Protein AF-A0A259ESX0-F1 (afdb_monomer)

Radius of gyration: 21.41 Å; Cα contacts (8 Å, |Δi|>4): 56; chains: 1; bounding box: 36×44×49 Å

pLDDT: mean 79.97, std 14.58, range [49.47, 96.31]

Sequence (94 aa):
GGPEANGSVAEFEKYGRNRLAEGKLPLCAEMCSTKALIGGDSEVISTIYSQRVAIREANGKYPGSNIFGWSSAYGPAGSPAPKPTPADKIPGAK

Foldseek 3Di:
DDPDDQPDPVCCVPPNHDCVSVVHWDPCCVPDPPNPDDDDDPVVVVVVVVVVVVVCCVVVNDPDDCCPDPCVVANDPPGDGPDPPPPPPPPPDD

Mean predicted aligned error: 13.26 Å

Structure (mmCIF, N/CA/C/O backbone):
data_AF-A0A259ESX0-F1
#
_entry.id   AF-A0A259ESX0-F1
#
loop_
_atom_site.group_PDB
_atom_site.id
_atom_site.type_symbol
_atom_site.label_atom_id
_atom_site.label_alt_id
_atom_site.label_comp_id
_atom_site.label_asym_id
_atom_site.label_entity_id
_atom_site.label_seq_id
_atom_site.pdbx_PDB_ins_code
_atom_site.Cartn_x
_atom_site.Cartn_y
_atom_site.Cartn_z
_atom_site.occupancy
_atom_site.B_iso_or_equiv
_atom_site.auth_seq_id
_atom_site.auth_comp_id
_atom_site.auth_asym_id
_atom_site.auth_atom_id
_atom_site.pdbx_PDB_model_num
ATOM 1 N N . GLY A 1 1 ? -8.854 -2.300 11.856 1.00 64.12 1 GLY A N 1
ATOM 2 C CA . GLY A 1 1 ? -9.925 -1.948 10.922 1.00 64.12 1 GLY A CA 1
ATOM 3 C C . GLY A 1 1 ? -10.765 -3.165 10.693 1.00 64.12 1 GLY A C 1
ATOM 4 O O . GLY A 1 1 ? -10.475 -3.918 9.772 1.00 64.12 1 GLY A O 1
ATOM 5 N N . GLY A 1 2 ? -11.718 -3.396 11.589 1.00 80.50 2 GLY A N 1
ATOM 6 C CA . GLY A 1 2 ? -12.743 -4.425 11.430 1.00 80.50 2 GLY A CA 1
ATOM 7 C C . GLY A 1 2 ? -14.074 -3.819 10.971 1.00 80.50 2 GLY A C 1
ATOM 8 O O . GLY A 1 2 ? -14.134 -2.620 10.714 1.00 80.50 2 GLY A O 1
ATOM 9 N N . PRO A 1 3 ? -15.145 -4.626 10.891 1.00 87.44 3 PRO A N 1
ATOM 10 C CA . PRO A 1 3 ? -16.500 -4.136 10.618 1.00 87.44 3 PRO A CA 1
ATOM 11 C C . PRO A 1 3 ? -17.117 -3.353 11.793 1.00 87.44 3 PRO A C 1
ATOM 13 O O . PRO A 1 3 ? -18.145 -2.707 11.624 1.00 87.44 3 PRO A O 1
ATOM 16 N N . GLU A 1 4 ? -16.513 -3.436 12.981 1.00 88.75 4 GLU A N 1
ATOM 17 C CA . GLU A 1 4 ? -16.933 -2.695 14.172 1.00 88.75 4 GLU A CA 1
ATOM 18 C C . GLU A 1 4 ? -16.648 -1.196 14.024 1.00 88.75 4 GLU A C 1
ATOM 20 O O . GLU A 1 4 ? -15.759 -0.788 13.275 1.00 88.75 4 GLU A O 1
ATOM 25 N N . ALA A 1 5 ? -17.373 -0.364 14.776 1.00 89.94 5 ALA A N 1
ATOM 26 C CA . ALA A 1 5 ? -17.159 1.078 14.761 1.00 89.94 5 ALA A CA 1
ATOM 27 C C . ALA A 1 5 ? -15.706 1.425 15.126 1.00 89.94 5 ALA A C 1
ATOM 29 O O . ALA A 1 5 ? -15.173 0.928 16.125 1.00 89.94 5 ALA A O 1
ATOM 30 N N . ASN A 1 6 ? -15.096 2.303 14.324 1.00 90.38 6 ASN A N 1
ATOM 31 C CA . ASN A 1 6 ? -13.713 2.730 14.505 1.00 90.38 6 ASN A CA 1
ATOM 32 C C . ASN A 1 6 ? -13.483 3.263 15.925 1.00 90.38 6 ASN A C 1
ATOM 34 O O . ASN A 1 6 ? -14.203 4.151 16.385 1.00 90.38 6 ASN A O 1
ATOM 38 N N . GLY A 1 7 ? -12.464 2.738 16.603 1.00 85.81 7 GLY A N 1
ATOM 39 C CA . GLY A 1 7 ? -12.089 3.168 17.953 1.00 85.81 7 GLY A CA 1
ATOM 40 C C . GLY A 1 7 ? -13.006 2.647 19.064 1.00 85.81 7 GLY A C 1
ATOM 41 O O . GLY A 1 7 ? -12.850 3.050 20.216 1.00 85.81 7 GLY A O 1
ATOM 42 N N . SER A 1 8 ? -13.948 1.751 18.753 1.00 90.56 8 SER A N 1
ATOM 43 C CA . SER A 1 8 ? -14.747 1.074 19.776 1.00 90.56 8 SER A CA 1
ATOM 44 C C . SER A 1 8 ? -13.909 0.070 20.574 1.00 90.56 8 SER A C 1
ATOM 46 O O . SER A 1 8 ? -12.948 -0.515 20.069 1.00 90.56 8 SER A O 1
ATOM 48 N N . VAL A 1 9 ? -14.314 -0.178 21.824 1.00 91.62 9 VAL A N 1
ATOM 49 C CA . VAL A 1 9 ? -13.699 -1.210 22.677 1.00 91.62 9 VAL A CA 1
ATOM 50 C C . VAL A 1 9 ? -13.781 -2.582 22.001 1.00 91.62 9 VAL A C 1
ATOM 52 O O . VAL A 1 9 ? -12.788 -3.299 21.950 1.00 91.62 9 VAL A O 1
ATOM 55 N N . ALA A 1 10 ? -14.924 -2.897 21.383 1.00 90.75 10 ALA A N 1
ATOM 56 C CA . ALA A 1 10 ? -15.124 -4.140 20.644 1.00 90.75 10 ALA A CA 1
ATOM 57 C C . ALA A 1 10 ? -14.177 -4.283 19.437 1.00 90.75 10 ALA A C 1
ATOM 59 O O . ALA A 1 10 ? -13.693 -5.384 19.170 1.00 90.75 10 ALA A O 1
ATOM 60 N N . GLU A 1 11 ? -13.880 -3.197 18.709 1.00 91.31 11 GLU A N 1
ATOM 61 C CA . GLU A 1 11 ? -12.878 -3.232 17.636 1.00 91.31 11 GLU A CA 1
ATOM 62 C C . GLU A 1 11 ? -11.484 -3.516 18.204 1.00 91.31 11 GLU A C 1
ATOM 64 O O . GLU A 1 11 ? -10.765 -4.368 17.678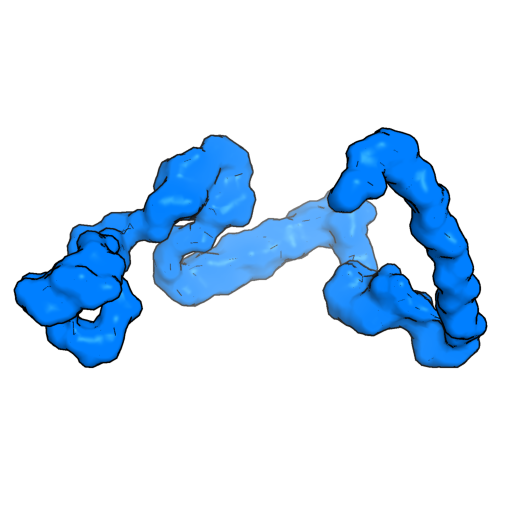 1.00 91.31 11 GLU A O 1
ATOM 69 N N . PHE A 1 12 ? -11.114 -2.824 19.283 1.00 90.44 12 PHE A N 1
ATOM 70 C CA . PHE A 1 12 ? -9.795 -2.961 19.890 1.00 90.44 12 PHE A CA 1
ATOM 71 C C . PHE A 1 12 ? -9.565 -4.362 20.467 1.00 90.44 12 PHE A C 1
ATOM 73 O O . PHE A 1 12 ? -8.502 -4.942 20.255 1.00 90.44 12 PHE A O 1
ATOM 80 N N . GLU A 1 13 ? -10.559 -4.937 21.141 1.00 92.00 13 GLU A N 1
ATOM 81 C CA . GLU A 1 13 ? -10.478 -6.297 21.685 1.00 92.00 13 GLU A CA 1
ATOM 82 C C . GLU A 1 13 ? -10.370 -7.362 20.584 1.00 92.00 13 GLU A C 1
ATOM 84 O O . GLU A 1 13 ? -9.615 -8.322 20.734 1.00 92.00 13 GLU A O 1
ATOM 89 N N . LYS A 1 14 ? -11.087 -7.196 19.463 1.00 90.75 14 LYS A N 1
ATOM 90 C CA . LYS A 1 14 ? -11.101 -8.183 18.367 1.00 90.75 14 LYS A CA 1
ATOM 91 C C . LYS A 1 14 ? -9.923 -8.052 17.401 1.00 90.75 14 LYS A C 1
ATOM 93 O O . LYS A 1 14 ? -9.398 -9.059 16.935 1.00 90.75 14 LYS A O 1
ATOM 98 N N . TYR A 1 15 ? -9.539 -6.827 17.051 1.00 89.94 15 TYR A N 1
ATOM 99 C CA . TYR A 1 15 ? -8.620 -6.544 15.939 1.00 89.94 15 TYR A CA 1
ATOM 100 C C . TYR A 1 15 ? -7.405 -5.710 16.352 1.00 89.94 15 TYR A C 1
ATOM 102 O O . TYR A 1 15 ? -6.526 -5.443 15.527 1.00 89.94 15 TYR A O 1
ATOM 110 N N . GLY A 1 16 ? -7.338 -5.293 17.615 1.00 90.38 16 GLY A N 1
ATOM 111 C CA . GLY A 1 16 ? -6.288 -4.424 18.115 1.00 90.38 16 GLY A CA 1
ATOM 112 C C . GLY A 1 16 ? -6.379 -3.006 17.556 1.00 90.38 16 GLY A C 1
ATOM 113 O O . GLY A 1 16 ? -7.431 -2.503 17.161 1.00 90.38 16 GLY A O 1
ATOM 114 N N . ARG A 1 17 ? -5.232 -2.326 17.534 1.00 90.12 17 ARG A N 1
ATOM 115 C CA . ARG A 1 17 ? -5.150 -0.909 17.174 1.00 90.12 17 ARG A CA 1
ATOM 116 C C . ARG A 1 17 ? -5.365 -0.673 15.677 1.00 90.12 17 ARG A C 1
ATOM 118 O O . ARG A 1 17 ? -4.592 -1.146 14.841 1.00 90.12 17 ARG A O 1
ATOM 125 N N . ASN A 1 18 ? -6.335 0.171 15.343 1.00 92.06 18 ASN A N 1
ATOM 126 C CA . ASN A 1 18 ? -6.612 0.591 13.975 1.00 92.06 18 ASN A CA 1
ATOM 127 C C . ASN A 1 18 ? -5.804 1.845 13.580 1.00 92.06 18 ASN A C 1
AT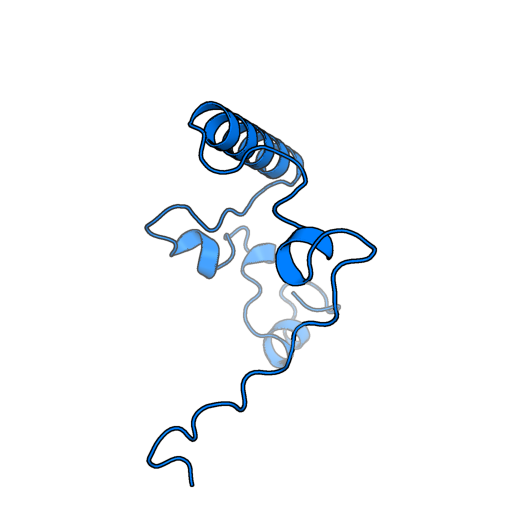OM 129 O O . ASN A 1 18 ? -6.296 2.967 13.657 1.00 92.06 18 ASN A O 1
ATOM 133 N N . ARG A 1 19 ? -4.562 1.655 13.105 1.00 91.62 19 ARG A N 1
ATOM 134 C CA . ARG A 1 19 ? -3.684 2.765 12.664 1.00 91.62 19 ARG A CA 1
ATOM 135 C C . ARG A 1 19 ? -4.305 3.642 11.573 1.00 91.62 19 ARG A C 1
ATOM 137 O O . ARG A 1 19 ? -4.079 4.844 11.575 1.00 91.62 19 ARG A O 1
ATOM 144 N N . LEU A 1 20 ? -5.083 3.043 10.671 1.00 89.00 20 LEU A N 1
ATOM 145 C CA . LEU A 1 20 ? -5.704 3.763 9.560 1.00 89.00 20 LEU A CA 1
ATOM 146 C C . LEU A 1 20 ? -6.752 4.761 10.060 1.00 89.00 20 LEU A C 1
ATOM 148 O O . LEU A 1 20 ? -6.747 5.910 9.631 1.00 89.00 20 LEU A O 1
ATOM 152 N N . ALA A 1 21 ? -7.597 4.351 11.012 1.00 90.56 21 ALA A N 1
ATOM 153 C CA . ALA A 1 21 ? -8.576 5.245 11.635 1.00 90.56 21 ALA A CA 1
ATOM 154 C C . ALA A 1 21 ? -7.918 6.363 12.466 1.00 90.56 21 ALA A C 1
ATOM 156 O O . ALA A 1 21 ? -8.489 7.437 12.614 1.00 90.56 21 ALA A O 1
ATOM 157 N N . GLU A 1 22 ? -6.700 6.140 12.965 1.00 89.06 22 GLU A N 1
ATOM 158 C CA . GLU A 1 22 ? -5.889 7.155 13.653 1.00 89.06 22 GLU A CA 1
ATOM 159 C C . GLU A 1 22 ? -5.163 8.121 12.692 1.00 89.06 22 GLU A C 1
ATOM 161 O O . GLU A 1 22 ? -4.387 8.961 13.148 1.00 89.06 22 GLU A O 1
ATOM 166 N N . GLY A 1 23 ? -5.344 7.986 11.371 1.00 90.00 23 GLY A N 1
ATOM 167 C CA . GLY A 1 23 ? -4.648 8.803 10.369 1.00 90.00 23 GLY A CA 1
ATOM 168 C C . GLY A 1 23 ? -3.167 8.451 10.194 1.00 90.00 23 GLY A C 1
ATOM 169 O O . GLY A 1 23 ? -2.407 9.228 9.618 1.00 90.00 23 GLY A O 1
ATOM 170 N N . LYS A 1 24 ? -2.738 7.289 10.695 1.00 91.06 24 LYS A N 1
ATOM 171 C CA . LYS A 1 24 ? -1.372 6.780 10.541 1.00 91.06 24 LYS A CA 1
ATOM 172 C C . LYS A 1 24 ? -1.305 5.835 9.351 1.00 91.06 24 LYS A C 1
ATOM 174 O O . LYS A 1 24 ? -2.258 5.114 9.043 1.00 91.06 24 LYS A O 1
ATOM 179 N N . LEU A 1 25 ? -0.149 5.795 8.705 1.00 90.19 25 LEU A N 1
ATOM 180 C CA . LEU A 1 25 ? 0.074 4.879 7.600 1.00 90.19 25 LEU A CA 1
ATOM 181 C C . LEU A 1 25 ? 0.178 3.428 8.120 1.00 90.19 25 LEU A C 1
ATOM 183 O O . LEU A 1 25 ? 0.461 3.178 9.304 1.00 90.19 25 LEU A O 1
ATOM 187 N N . PRO A 1 26 ? -0.044 2.435 7.237 1.00 90.62 26 PRO A N 1
ATOM 188 C CA . PRO A 1 26 ? 0.253 1.044 7.545 1.00 90.62 26 PRO A CA 1
ATOM 189 C C . PRO A 1 26 ? 1.701 0.893 8.014 1.00 90.62 26 PRO A C 1
ATOM 191 O O . PRO A 1 26 ? 2.618 1.416 7.383 1.00 90.62 26 PRO A O 1
ATOM 194 N N . LEU A 1 27 ? 1.918 0.121 9.082 1.00 91.19 27 LEU A N 1
ATOM 195 C CA . LEU A 1 27 ? 3.240 -0.035 9.699 1.00 91.19 27 LEU A CA 1
ATOM 196 C C . LEU A 1 27 ? 4.308 -0.483 8.688 1.00 91.19 27 LEU A C 1
ATOM 198 O O . LEU A 1 27 ? 5.431 0.011 8.707 1.00 91.19 27 LEU A O 1
ATOM 202 N N . CYS A 1 28 ? 3.946 -1.385 7.773 1.00 90.94 28 CYS A N 1
ATOM 203 C CA . CYS A 1 28 ? 4.853 -1.873 6.740 1.00 90.94 28 CYS A CA 1
ATOM 204 C C . CYS A 1 28 ? 5.295 -0.755 5.783 1.00 90.94 28 CYS A C 1
ATOM 206 O O . CYS A 1 28 ? 6.451 -0.732 5.376 1.00 90.94 28 CYS A O 1
ATOM 208 N N . ALA A 1 29 ? 4.398 0.175 5.439 1.00 93.44 29 ALA A N 1
ATOM 209 C CA . ALA A 1 29 ? 4.718 1.309 4.578 1.00 93.44 29 ALA A CA 1
ATOM 210 C C . ALA A 1 29 ? 5.547 2.371 5.320 1.00 93.44 29 ALA A C 1
ATOM 212 O O . ALA A 1 29 ? 6.504 2.886 4.752 1.00 93.44 29 ALA A O 1
ATOM 213 N N . GLU A 1 30 ? 5.245 2.650 6.594 1.00 90.12 30 GLU A N 1
ATOM 214 C CA . GLU A 1 30 ? 6.010 3.615 7.407 1.00 90.12 30 GLU A CA 1
ATOM 215 C C . GLU A 1 30 ? 7.446 3.164 7.685 1.00 90.12 30 GLU A C 1
ATOM 217 O O . GLU A 1 30 ? 8.358 3.985 7.713 1.00 90.12 30 GLU A O 1
ATOM 222 N N . 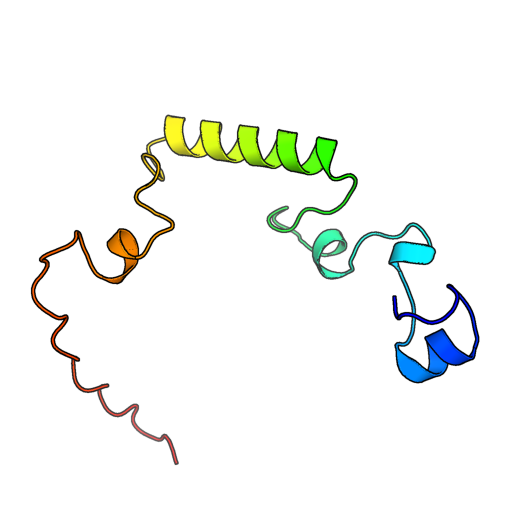MET A 1 31 ? 7.654 1.861 7.880 1.00 93.75 31 MET A N 1
ATOM 223 C CA . MET A 1 31 ? 8.968 1.293 8.202 1.00 93.75 31 MET A CA 1
ATOM 224 C C . MET A 1 31 ? 9.764 0.878 6.956 1.00 93.75 31 MET A C 1
ATOM 226 O O . MET A 1 31 ? 10.874 0.355 7.071 1.00 93.75 31 MET A O 1
ATOM 230 N N . CYS A 1 32 ? 9.223 1.076 5.750 1.00 94.25 32 CYS A N 1
ATOM 231 C CA . CYS A 1 32 ? 9.883 0.650 4.522 1.00 94.25 32 CYS A CA 1
ATOM 232 C C . CYS A 1 32 ? 11.067 1.567 4.172 1.00 94.25 32 CYS A C 1
ATOM 234 O O . CYS A 1 32 ? 10.901 2.620 3.557 1.00 94.25 32 CYS A O 1
ATOM 236 N N . SER A 1 33 ? 12.287 1.129 4.481 1.00 94.94 33 SER A N 1
ATOM 237 C CA . SER A 1 33 ? 13.525 1.875 4.201 1.00 94.94 33 SER A CA 1
ATOM 238 C C . SER A 1 33 ? 13.778 2.129 2.710 1.00 94.94 33 SER A C 1
ATOM 240 O O . SER A 1 33 ? 14.355 3.148 2.334 1.00 94.94 33 SER A O 1
ATOM 242 N N . THR A 1 34 ? 13.326 1.224 1.841 1.00 94.19 34 THR A N 1
ATOM 243 C CA . THR A 1 34 ? 13.578 1.269 0.391 1.00 94.19 34 THR A CA 1
ATOM 244 C C . THR A 1 34 ? 12.461 1.939 -0.408 1.00 94.19 34 THR A C 1
ATOM 246 O O . THR A 1 34 ? 12.553 2.020 -1.634 1.00 94.19 34 THR A O 1
ATOM 249 N N . LYS A 1 35 ? 11.392 2.415 0.252 1.00 87.81 35 LYS A N 1
ATOM 250 C CA . LYS A 1 35 ? 10.191 2.984 -0.397 1.00 87.81 35 LYS A CA 1
ATOM 251 C C . LYS A 1 35 ? 9.516 2.027 -1.398 1.00 87.81 35 LYS A C 1
ATOM 253 O O . LYS A 1 35 ? 8.868 2.469 -2.358 1.00 87.81 35 LYS A O 1
ATOM 258 N N . ALA A 1 36 ? 9.688 0.720 -1.193 1.00 91.12 36 ALA A N 1
ATOM 259 C CA . ALA A 1 36 ? 9.040 -0.325 -1.978 1.00 91.12 36 ALA A CA 1
ATOM 260 C C . ALA A 1 36 ? 7.541 -0.414 -1.662 1.00 91.12 36 ALA A C 1
ATOM 262 O O . ALA A 1 36 ? 6.727 -0.485 -2.580 1.00 91.12 36 ALA A O 1
ATOM 263 N N . LEU A 1 37 ? 7.188 -0.348 -0.376 1.00 93.56 37 LEU A N 1
ATOM 264 C CA . LEU A 1 37 ? 5.808 -0.260 0.088 1.00 93.56 37 LEU A CA 1
ATOM 265 C C . LEU A 1 37 ? 5.377 1.210 0.111 1.00 93.56 37 LEU A C 1
ATOM 267 O O . LEU A 1 37 ? 6.086 2.059 0.649 1.00 93.56 37 LEU A O 1
ATOM 271 N N . ILE A 1 38 ? 4.228 1.501 -0.494 1.00 92.38 38 ILE A N 1
ATOM 272 C CA . ILE A 1 38 ? 3.607 2.829 -0.551 1.00 92.38 38 ILE A CA 1
ATOM 273 C C . ILE A 1 38 ? 2.182 2.731 -0.002 1.00 92.38 38 ILE A C 1
ATOM 275 O O . ILE A 1 38 ? 1.506 1.728 -0.216 1.00 92.38 38 ILE A O 1
ATOM 279 N N . GLY A 1 39 ? 1.740 3.752 0.727 1.00 92.00 39 GLY A N 1
ATOM 280 C CA . GLY A 1 39 ? 0.395 3.852 1.291 1.00 92.00 39 GLY A CA 1
ATOM 281 C C . GLY A 1 39 ? -0.050 5.312 1.318 1.00 92.00 39 GLY A C 1
ATOM 282 O O . GLY A 1 39 ? 0.795 6.205 1.336 1.00 92.00 39 GLY A O 1
ATOM 283 N N . GLY A 1 40 ? -1.358 5.552 1.281 1.00 91.12 40 GLY A N 1
ATOM 284 C CA . GLY A 1 40 ? -1.937 6.876 1.059 1.00 91.12 40 GLY A CA 1
ATOM 285 C C . GLY A 1 40 ? -3.204 6.807 0.209 1.00 91.12 40 GLY A C 1
ATOM 286 O O . GLY A 1 40 ? -3.802 5.740 0.067 1.00 91.12 40 GLY A O 1
ATOM 287 N N . ASP A 1 41 ? -3.593 7.952 -0.344 1.00 92.75 41 ASP A N 1
ATOM 288 C CA . ASP A 1 41 ? -4.765 8.069 -1.206 1.00 92.75 41 ASP A CA 1
ATOM 289 C C . ASP A 1 41 ? -4.606 7.288 -2.522 1.00 92.75 41 ASP A C 1
ATOM 291 O O . ASP A 1 41 ? -3.523 7.237 -3.115 1.00 92.75 41 ASP A O 1
ATOM 295 N N . SER A 1 42 ? -5.700 6.677 -2.978 1.00 93.69 42 SER A N 1
ATOM 296 C CA . SER A 1 42 ? -5.707 5.807 -4.156 1.00 93.69 42 SER A CA 1
ATOM 297 C C . SER A 1 42 ? -5.283 6.513 -5.450 1.00 93.69 42 SER A C 1
ATOM 299 O O . SER A 1 42 ? -4.530 5.931 -6.238 1.00 93.69 42 SER A O 1
ATOM 301 N N . GLU A 1 43 ? -5.690 7.767 -5.656 1.00 96.00 43 GLU A N 1
ATOM 302 C CA . GLU A 1 43 ? -5.378 8.530 -6.866 1.00 96.00 43 GLU A CA 1
ATOM 303 C C . GLU A 1 43 ? -3.880 8.852 -6.916 1.00 96.00 43 GLU A C 1
ATOM 305 O O . GLU A 1 43 ? -3.196 8.601 -7.916 1.00 96.00 43 GLU A O 1
ATOM 310 N N . VAL A 1 44 ? -3.327 9.281 -5.782 1.00 95.69 44 VAL A N 1
ATOM 311 C CA . VAL A 1 44 ? -1.895 9.563 -5.641 1.00 95.69 44 VAL A CA 1
ATOM 312 C C . VAL A 1 44 ? -1.061 8.289 -5.815 1.00 95.69 44 VAL A C 1
ATOM 314 O O . VAL A 1 44 ? -0.064 8.293 -6.545 1.00 95.69 44 VAL A O 1
ATOM 317 N N . ILE A 1 45 ? -1.470 7.174 -5.196 1.00 93.88 45 ILE A N 1
ATOM 318 C CA . ILE A 1 45 ? -0.775 5.883 -5.330 1.00 93.88 45 ILE A CA 1
ATOM 319 C C . ILE A 1 45 ? -0.767 5.415 -6.786 1.00 93.88 45 ILE A C 1
ATOM 321 O O . ILE A 1 45 ? 0.283 4.988 -7.273 1.00 93.88 45 ILE A O 1
ATOM 325 N N . SER A 1 46 ? -1.903 5.498 -7.483 1.00 94.62 46 SER A N 1
ATOM 326 C CA . SER A 1 46 ? -2.013 5.065 -8.882 1.00 94.62 46 SER A CA 1
ATOM 327 C C . SER A 1 46 ? -1.090 5.865 -9.806 1.00 94.62 46 SER A C 1
ATOM 329 O O . SER A 1 46 ? -0.417 5.286 -10.666 1.00 94.62 46 SER A O 1
ATOM 331 N N . THR A 1 47 ? -0.967 7.171 -9.561 1.00 96.31 47 THR A N 1
ATOM 332 C CA . THR A 1 47 ? -0.061 8.059 -10.298 1.00 96.31 47 THR A CA 1
ATOM 333 C C . THR A 1 47 ? 1.399 7.663 -10.072 1.00 96.31 47 THR A C 1
ATOM 335 O O . THR A 1 47 ? 2.141 7.435 -11.031 1.00 96.31 47 THR A O 1
ATOM 338 N N . ILE A 1 48 ? 1.809 7.483 -8.809 1.00 95.00 48 ILE A N 1
ATOM 339 C CA . ILE A 1 48 ? 3.173 7.056 -8.453 1.00 95.00 48 ILE A CA 1
ATOM 340 C C . ILE A 1 48 ? 3.490 5.678 -9.044 1.00 95.00 48 ILE A C 1
ATOM 342 O O . ILE A 1 48 ? 4.592 5.457 -9.555 1.00 95.00 48 ILE A O 1
ATOM 346 N N . TYR A 1 49 ? 2.550 4.735 -8.966 1.00 92.19 49 TYR A N 1
ATOM 347 C CA . TYR A 1 49 ? 2.713 3.396 -9.521 1.00 92.19 49 TYR A CA 1
ATOM 348 C C . TYR A 1 49 ? 2.942 3.450 -11.033 1.00 92.19 49 TYR A C 1
ATOM 350 O O . TYR A 1 49 ? 3.942 2.913 -11.512 1.00 92.19 49 TYR A O 1
ATOM 358 N N . SER A 1 50 ? 2.077 4.156 -11.762 1.00 92.62 50 SER A N 1
ATOM 359 C CA . SER A 1 50 ? 2.151 4.276 -13.222 1.00 92.62 50 SER A CA 1
ATOM 360 C C . SER A 1 50 ? 3.460 4.930 -13.664 1.00 92.62 50 SER A C 1
ATOM 362 O O . SER A 1 50 ? 4.146 4.419 -14.549 1.00 92.62 50 SER A O 1
ATOM 364 N N . GLN A 1 51 ? 3.885 5.992 -12.973 1.00 94.00 51 GLN A N 1
ATOM 365 C CA . GLN A 1 51 ? 5.177 6.630 -13.222 1.00 94.00 51 GLN A CA 1
ATOM 366 C C . GLN A 1 51 ? 6.351 5.666 -12.985 1.00 94.00 51 GLN A C 1
ATOM 368 O O . GLN A 1 51 ? 7.285 5.605 -13.787 1.00 94.00 51 GLN A O 1
ATOM 373 N N . ARG A 1 52 ? 6.321 4.880 -11.898 1.00 91.88 52 ARG A N 1
ATOM 374 C CA . ARG A 1 52 ? 7.367 3.884 -11.603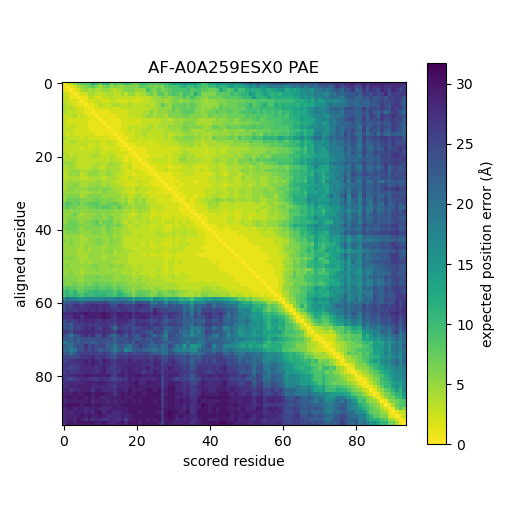 1.00 91.88 52 ARG A CA 1
ATOM 375 C C . ARG A 1 52 ? 7.414 2.771 -12.649 1.00 91.88 52 ARG A C 1
ATOM 377 O O . ARG A 1 52 ? 8.506 2.285 -12.934 1.00 91.88 52 ARG A O 1
ATOM 384 N N . VAL A 1 53 ? 6.270 2.355 -13.190 1.00 87.94 53 VAL A N 1
ATOM 385 C CA . VAL A 1 53 ? 6.204 1.374 -14.283 1.00 87.94 53 VAL A CA 1
ATOM 386 C C . VAL A 1 53 ? 6.846 1.948 -15.546 1.00 87.94 53 VAL A C 1
ATOM 388 O O . VAL A 1 53 ? 7.795 1.346 -16.041 1.00 87.94 53 VAL A O 1
ATOM 391 N N . ALA A 1 54 ? 6.449 3.150 -15.975 1.00 89.50 54 ALA A N 1
ATOM 392 C CA . ALA A 1 54 ? 7.010 3.801 -17.162 1.00 89.50 54 ALA A CA 1
ATOM 393 C C . ALA A 1 54 ? 8.538 3.990 -17.074 1.00 89.50 54 ALA A C 1
ATOM 395 O O . ALA A 1 54 ? 9.265 3.722 -18.028 1.00 89.50 54 ALA A O 1
ATOM 396 N N . ILE A 1 55 ? 9.055 4.388 -15.903 1.00 90.31 55 ILE A N 1
ATOM 397 C CA . ILE A 1 55 ? 10.506 4.521 -15.678 1.00 90.31 55 ILE A CA 1
ATOM 398 C C . ILE A 1 55 ? 11.218 3.167 -15.789 1.00 90.31 55 ILE A C 1
ATOM 400 O O . ILE A 1 55 ? 12.342 3.097 -16.286 1.00 90.31 55 ILE A O 1
ATOM 404 N N . ARG A 1 56 ? 10.614 2.078 -15.304 1.00 86.94 56 ARG A N 1
ATOM 405 C CA . ARG A 1 56 ? 11.214 0.738 -15.406 1.00 86.94 56 ARG A CA 1
ATOM 406 C C . ARG A 1 56 ? 11.271 0.281 -16.860 1.00 86.94 56 ARG A C 1
ATOM 408 O O . ARG A 1 56 ? 12.349 -0.103 -17.312 1.00 86.94 56 ARG A O 1
ATOM 415 N N . GLU A 1 57 ? 10.163 0.431 -17.583 1.00 83.25 57 GLU A N 1
ATOM 416 C CA . GLU A 1 57 ? 10.073 0.135 -19.016 1.00 83.25 57 GLU A CA 1
ATOM 417 C C . GLU A 1 57 ? 11.130 0.908 -19.818 1.00 83.25 57 GLU A C 1
ATOM 419 O O . GLU A 1 57 ? 11.887 0.302 -20.577 1.00 83.25 57 GLU A O 1
ATOM 424 N N . ALA A 1 58 ? 11.264 2.219 -19.581 1.00 85.31 58 ALA A N 1
ATOM 425 C CA . ALA A 1 58 ? 12.266 3.061 -20.240 1.00 85.31 58 ALA A CA 1
ATOM 426 C C . ALA A 1 58 ? 13.717 2.627 -19.949 1.00 85.31 58 ALA A C 1
ATOM 428 O O . ALA A 1 58 ? 14.586 2.745 -20.807 1.00 85.31 58 ALA A O 1
ATOM 429 N N . ASN A 1 59 ? 13.983 2.085 -18.757 1.00 85.25 59 ASN A N 1
ATOM 430 C CA . ASN A 1 59 ? 15.303 1.579 -18.367 1.00 85.25 59 ASN A CA 1
ATOM 431 C C . ASN A 1 59 ? 15.584 0.149 -18.873 1.00 85.25 59 ASN A C 1
ATOM 433 O O . ASN A 1 59 ? 16.550 -0.478 -18.433 1.00 85.25 59 ASN A O 1
ATOM 437 N N . GLY A 1 60 ? 14.728 -0.412 -19.737 1.00 74.00 60 GLY A N 1
ATOM 438 C CA . GLY A 1 60 ? 14.886 -1.759 -20.300 1.00 74.00 60 GLY A CA 1
ATOM 439 C C . GLY A 1 60 ? 14.712 -2.893 -19.283 1.00 74.00 60 GLY A C 1
ATOM 440 O O . GLY A 1 60 ? 14.838 -4.070 -19.621 1.00 74.00 60 GLY A O 1
ATOM 441 N N . LYS A 1 61 ? 14.399 -2.562 -18.028 1.00 62.28 61 LYS A N 1
ATOM 442 C CA . LYS A 1 61 ? 14.081 -3.522 -16.978 1.00 62.28 61 LYS A CA 1
ATOM 443 C C . LYS A 1 61 ? 12.568 -3.651 -17.010 1.00 62.28 61 LYS A C 1
ATOM 445 O O . LYS A 1 61 ? 11.915 -2.755 -16.496 1.00 62.28 61 LYS A O 1
ATOM 450 N N . TYR A 1 62 ? 12.053 -4.743 -17.586 1.00 62.16 62 TYR A N 1
ATOM 451 C CA . TYR A 1 62 ? 10.621 -5.066 -17.719 1.00 62.16 62 TYR A CA 1
ATOM 452 C C . TYR A 1 62 ? 9.907 -4.508 -18.974 1.00 62.16 62 TYR A C 1
ATOM 454 O O . TYR A 1 62 ? 9.076 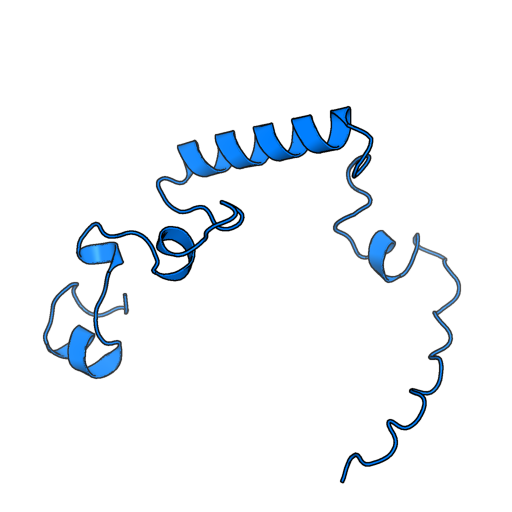-3.619 -18.839 1.00 62.16 62 TYR A O 1
ATOM 462 N N . PRO A 1 63 ? 10.165 -5.032 -20.191 1.00 53.88 63 PRO A N 1
ATOM 463 C CA . PRO A 1 63 ? 9.435 -4.629 -21.394 1.00 53.88 63 PRO A CA 1
ATOM 464 C C . PRO A 1 63 ? 8.007 -5.216 -21.405 1.00 53.88 63 PRO A C 1
ATOM 466 O O . PRO A 1 63 ? 7.778 -6.332 -21.872 1.00 53.88 63 PRO A O 1
ATOM 469 N N . GLY A 1 64 ? 7.040 -4.451 -20.895 1.00 56.31 64 GLY A N 1
ATOM 470 C CA . GLY A 1 64 ? 5.607 -4.642 -21.137 1.00 56.31 64 GLY A CA 1
ATOM 471 C C . GLY A 1 64 ? 4.937 -5.867 -20.495 1.00 56.31 64 GLY A C 1
ATOM 472 O O . GLY A 1 64 ? 5.537 -6.623 -19.736 1.00 56.31 64 GLY A O 1
ATOM 473 N N . SER A 1 65 ? 3.648 -6.034 -20.829 1.00 55.31 65 SER A N 1
ATOM 474 C CA . SER A 1 65 ? 2.628 -7.006 -20.354 1.00 55.31 65 SER A CA 1
ATOM 475 C C . SER A 1 65 ? 3.021 -8.488 -20.164 1.00 55.31 65 SER A C 1
ATOM 477 O O . SER A 1 65 ? 2.206 -9.288 -19.714 1.00 55.31 65 SER A O 1
ATOM 479 N N . ASN A 1 66 ? 4.264 -8.872 -20.441 1.00 55.78 66 ASN A N 1
ATOM 480 C CA . ASN A 1 66 ? 4.765 -10.241 -20.367 1.00 55.78 66 ASN A CA 1
ATOM 481 C C . ASN A 1 66 ? 5.300 -10.654 -18.986 1.00 55.78 66 ASN A C 1
ATOM 483 O O . ASN A 1 66 ? 5.810 -11.759 -18.849 1.00 55.78 66 ASN A O 1
ATOM 487 N N . ILE A 1 67 ? 5.228 -9.794 -17.966 1.00 56.59 67 ILE A N 1
ATOM 488 C CA . ILE A 1 67 ? 5.829 -10.079 -16.644 1.00 56.59 67 ILE A CA 1
ATOM 489 C C . ILE A 1 67 ? 4.797 -10.566 -15.637 1.00 56.59 67 ILE A C 1
ATOM 491 O O . ILE A 1 67 ? 5.124 -11.370 -14.766 1.00 56.59 67 ILE A O 1
ATOM 495 N N . PHE A 1 68 ? 3.551 -10.112 -15.770 1.00 59.84 68 PHE A N 1
ATOM 496 C CA . PHE A 1 68 ? 2.449 -10.497 -14.899 1.00 59.84 68 PHE A CA 1
ATOM 497 C C . PHE A 1 68 ? 1.396 -11.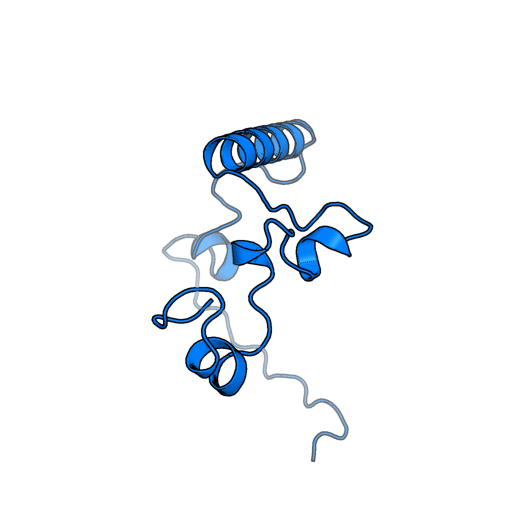217 -15.736 1.00 59.84 68 PHE A C 1
ATOM 499 O O . PHE A 1 68 ? 0.586 -10.599 -16.418 1.00 59.84 68 PHE A O 1
ATOM 506 N N . GLY A 1 69 ? 1.453 -12.545 -15.735 1.00 65.50 69 GLY A N 1
ATOM 507 C CA . GLY A 1 69 ? 0.553 -13.363 -16.534 1.00 65.50 69 GLY A CA 1
ATOM 508 C C . GLY A 1 69 ? 0.978 -14.821 -16.551 1.00 65.50 69 GLY A C 1
ATOM 509 O O . GLY A 1 69 ? 2.133 -15.154 -16.279 1.00 65.50 69 GLY A O 1
ATOM 510 N N . TRP A 1 70 ? 0.036 -15.694 -16.902 1.00 66.06 70 TRP A N 1
ATOM 511 C CA . TRP A 1 70 ? 0.284 -17.131 -17.031 1.00 66.06 70 TRP A CA 1
ATOM 512 C C . TRP A 1 70 ? 1.429 -17.430 -18.014 1.00 66.06 70 TRP A C 1
ATOM 514 O O . TRP A 1 70 ? 2.178 -18.376 -17.814 1.00 66.06 70 TRP A O 1
ATOM 524 N N . SER A 1 71 ? 1.645 -16.567 -19.011 1.00 68.62 71 SER A N 1
ATOM 525 C CA . SER A 1 71 ? 2.743 -16.687 -19.973 1.00 68.62 71 SER A CA 1
ATOM 526 C C . SER A 1 71 ? 4.141 -16.465 -19.391 1.00 68.62 71 SER A C 1
ATOM 528 O O . SER A 1 71 ? 5.093 -17.057 -19.886 1.00 68.62 71 SER A O 1
ATOM 530 N N . SER A 1 72 ? 4.275 -15.661 -18.335 1.00 70.19 72 SER A N 1
ATOM 531 C CA . SER A 1 72 ? 5.551 -15.443 -17.634 1.00 70.19 72 SER A CA 1
ATOM 532 C C . SER A 1 72 ? 5.949 -16.673 -16.814 1.00 70.19 72 SER A C 1
ATOM 534 O O . SER A 1 72 ? 7.100 -17.099 -16.819 1.00 70.19 72 SER A O 1
ATOM 536 N N . ALA A 1 73 ? 4.968 -17.278 -16.136 1.00 65.31 73 ALA A N 1
ATOM 537 C CA . ALA A 1 73 ? 5.184 -18.441 -15.281 1.00 65.31 73 ALA A CA 1
ATOM 538 C C . ALA A 1 73 ? 5.237 -19.768 -16.062 1.00 65.31 73 ALA A C 1
ATOM 540 O O . ALA A 1 73 ? 5.965 -20.676 -15.668 1.00 65.31 73 ALA A O 1
ATOM 541 N N . TYR A 1 74 ? 4.480 -19.885 -17.158 1.00 71.44 74 TYR A N 1
ATOM 542 C CA . TYR A 1 74 ? 4.249 -21.154 -17.861 1.00 71.44 74 TYR A CA 1
ATOM 543 C C . TYR A 1 74 ? 4.503 -21.097 -19.378 1.00 71.44 74 TYR A C 1
ATOM 545 O O . TYR A 1 74 ? 4.307 -22.100 -20.062 1.00 71.44 74 TYR A O 1
ATOM 553 N N . GLY A 1 75 ? 4.957 -19.961 -19.915 1.00 66.56 75 GLY A N 1
ATOM 554 C CA . GLY A 1 75 ? 5.184 -19.771 -21.351 1.00 66.56 75 GLY A CA 1
ATOM 555 C C . GLY A 1 75 ? 3.906 -19.466 -22.155 1.00 66.56 75 GLY A C 1
ATOM 556 O O . GLY A 1 75 ? 2.790 -19.574 -21.640 1.00 66.56 75 GLY A O 1
ATOM 557 N N . PRO A 1 76 ? 4.030 -19.045 -23.430 1.00 72.00 76 PRO A N 1
ATOM 558 C CA . PRO A 1 76 ? 2.886 -18.759 -24.303 1.00 72.00 76 PRO A CA 1
ATOM 559 C C . PRO A 1 76 ? 1.940 -19.966 -24.447 1.00 72.00 76 PRO A C 1
ATOM 561 O O . PRO A 1 76 ? 2.358 -21.115 -24.296 1.00 72.00 76 PRO A O 1
ATOM 564 N N . ALA A 1 77 ? 0.661 -19.719 -24.760 1.00 64.81 77 ALA A N 1
ATOM 565 C CA . ALA A 1 77 ? -0.331 -20.778 -24.960 1.00 64.81 77 ALA A CA 1
ATOM 566 C C . ALA A 1 77 ? 0.144 -21.766 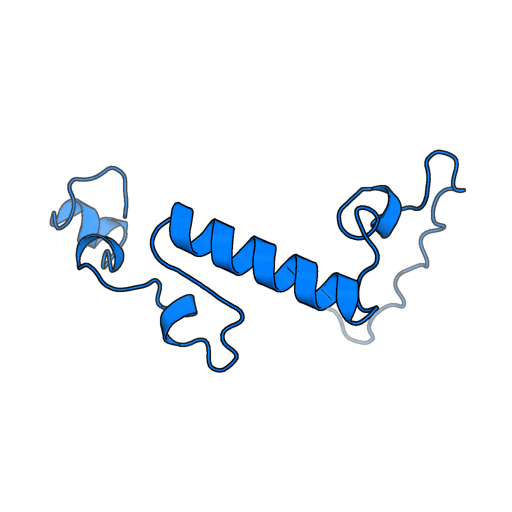-26.044 1.00 64.81 77 ALA A C 1
ATOM 568 O O . ALA A 1 77 ? 0.400 -21.368 -27.177 1.00 64.81 77 ALA A O 1
ATOM 569 N N . GLY A 1 78 ? 0.296 -23.042 -25.675 1.00 70.19 78 GLY A N 1
ATOM 570 C CA . GLY A 1 78 ? 0.901 -24.077 -26.526 1.00 70.19 78 GLY A CA 1
ATOM 571 C C . GLY A 1 78 ? 2.342 -24.447 -26.158 1.00 70.19 78 GLY A C 1
ATOM 572 O O . GLY A 1 78 ? 2.927 -25.312 -26.808 1.00 70.19 78 GLY A O 1
ATOM 573 N N . SER A 1 79 ? 2.912 -23.842 -25.110 1.00 65.25 79 SER A N 1
ATOM 574 C CA . SER A 1 79 ? 4.196 -24.279 -24.555 1.00 65.25 79 SER A CA 1
ATOM 575 C C . SER A 1 79 ? 4.092 -25.719 -24.038 1.00 65.25 79 SER A C 1
ATOM 577 O O . SER A 1 79 ? 3.082 -26.073 -23.419 1.00 65.25 79 SER A O 1
ATOM 579 N N . PRO A 1 80 ? 5.108 -26.568 -24.279 1.00 69.88 80 PRO A N 1
ATOM 580 C CA . PRO A 1 80 ? 5.126 -27.917 -23.733 1.00 69.88 80 PRO A CA 1
ATOM 581 C C . PRO A 1 80 ? 5.028 -27.846 -22.208 1.00 69.88 80 PRO A C 1
ATOM 583 O O . PRO A 1 80 ? 5.654 -26.986 -21.588 1.00 69.88 80 PRO A O 1
ATOM 586 N N . ALA A 1 81 ? 4.233 -28.743 -21.613 1.00 66.12 81 ALA A N 1
ATOM 587 C CA . ALA A 1 81 ? 4.044 -28.787 -20.168 1.00 66.12 81 ALA A CA 1
ATOM 588 C C . ALA A 1 81 ? 5.414 -28.762 -19.465 1.00 66.12 81 ALA A C 1
ATOM 590 O O . ALA A 1 81 ? 6.291 -29.551 -19.846 1.00 66.12 81 ALA A O 1
ATOM 591 N N . PRO A 1 82 ? 5.627 -27.875 -18.471 1.00 62.91 82 PRO A N 1
ATOM 592 C CA . PRO A 1 82 ? 6.876 -27.866 -17.731 1.00 62.91 82 PRO A CA 1
ATOM 593 C C . PRO A 1 82 ? 7.055 -29.254 -17.122 1.00 62.91 82 PRO A C 1
ATOM 595 O O . PRO A 1 82 ? 6.203 -29.725 -16.367 1.00 62.91 82 PRO A O 1
ATOM 598 N N . LYS A 1 83 ? 8.141 -29.943 -17.488 1.00 63.81 83 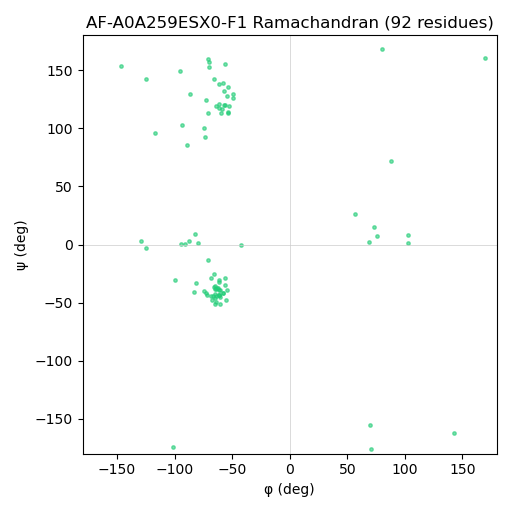LYS A N 1
ATOM 599 C CA . LYS A 1 83 ? 8.492 -31.193 -16.817 1.00 63.81 83 LYS A CA 1
ATOM 600 C C . LYS A 1 83 ? 8.794 -30.817 -15.371 1.00 63.81 83 LYS A C 1
ATOM 602 O O . LYS A 1 83 ? 9.702 -30.009 -15.171 1.00 63.81 83 LYS A O 1
ATOM 607 N N . PRO A 1 84 ? 8.056 -31.342 -14.380 1.00 59.81 84 PRO A N 1
ATOM 608 C CA . PRO A 1 84 ? 8.425 -31.116 -12.999 1.00 59.81 84 PRO A CA 1
ATOM 609 C C . PRO A 1 84 ? 9.828 -31.687 -12.823 1.00 59.81 84 PRO A C 1
ATOM 611 O O . PRO A 1 84 ? 10.033 -32.895 -12.949 1.00 59.81 84 PRO A O 1
ATOM 614 N N . THR A 1 85 ? 10.808 -30.819 -12.584 1.00 62.78 85 THR A N 1
ATOM 615 C CA . THR A 1 85 ? 12.074 -31.262 -12.017 1.00 62.78 85 THR A CA 1
ATOM 616 C C . THR A 1 85 ? 11.703 -31.844 -10.660 1.00 62.78 85 THR A C 1
ATOM 618 O O . THR A 1 85 ? 11.067 -31.133 -9.873 1.00 62.78 85 THR A O 1
ATOM 621 N N . PRO A 1 86 ? 11.996 -33.127 -10.380 1.00 65.69 86 PRO A N 1
ATOM 622 C CA . PRO A 1 86 ? 11.845 -33.646 -9.032 1.00 65.69 86 PRO A CA 1
ATOM 623 C C . PRO A 1 86 ? 12.540 -32.661 -8.100 1.00 65.69 86 PRO A C 1
ATOM 625 O O . PRO A 1 86 ? 13.679 -32.284 -8.366 1.00 65.69 86 PRO A O 1
ATOM 628 N N . ALA A 1 87 ? 11.834 -32.176 -7.077 1.00 60.88 87 ALA A N 1
ATOM 629 C CA . ALA A 1 87 ? 12.471 -31.356 -6.063 1.00 60.88 87 ALA A CA 1
ATOM 630 C C . ALA A 1 87 ? 13.659 -32.166 -5.544 1.00 60.88 87 ALA A C 1
ATOM 632 O O . ALA A 1 87 ? 13.459 -33.254 -4.990 1.00 60.88 87 ALA A O 1
ATOM 633 N N . ASP A 1 88 ? 14.881 -31.684 -5.784 1.00 59.47 88 ASP A N 1
ATOM 634 C CA . ASP A 1 88 ? 16.054 -32.265 -5.153 1.00 59.47 88 ASP A CA 1
ATOM 635 C C . ASP A 1 88 ? 15.749 -32.280 -3.661 1.00 59.47 88 ASP A C 1
ATOM 637 O O . ASP A 1 88 ? 15.415 -31.247 -3.071 1.00 59.47 88 ASP A O 1
ATOM 641 N N . LYS A 1 89 ? 15.732 -33.480 -3.074 1.00 59.12 89 LYS A N 1
ATOM 642 C CA . LYS A 1 89 ? 15.427 -33.645 -1.656 1.00 59.12 89 LYS A CA 1
ATOM 643 C C . LYS A 1 89 ? 16.370 -32.722 -0.897 1.00 59.12 89 LYS A C 1
ATOM 645 O O . LYS A 1 89 ? 17.576 -32.955 -0.913 1.00 59.12 89 LYS A O 1
ATOM 650 N N . ILE A 1 90 ? 15.829 -31.692 -0.247 1.00 58.06 90 ILE A N 1
ATOM 651 C CA . ILE A 1 90 ? 16.610 -30.843 0.651 1.00 58.06 90 ILE A CA 1
ATOM 652 C C . ILE A 1 90 ? 17.170 -31.783 1.727 1.00 58.06 90 ILE A C 1
ATOM 654 O O . ILE A 1 90 ? 16.376 -32.406 2.444 1.00 58.06 90 ILE A O 1
ATOM 658 N N . PRO A 1 91 ? 18.500 -31.955 1.840 1.00 49.47 91 PRO A N 1
ATOM 659 C CA . PRO A 1 91 ? 19.062 -32.841 2.846 1.00 49.47 91 PRO A CA 1
ATOM 660 C C . PRO A 1 91 ? 18.671 -32.329 4.238 1.00 49.47 91 PRO A C 1
ATOM 662 O O . PRO A 1 91 ? 19.035 -31.218 4.611 1.00 49.47 91 PRO A O 1
ATOM 665 N N . GLY A 1 92 ? 17.920 -33.128 5.002 1.00 57.16 92 GLY A N 1
ATOM 666 C CA . GLY A 1 92 ? 17.596 -32.831 6.404 1.00 57.16 92 GLY A CA 1
ATOM 667 C C . GLY A 1 92 ? 16.193 -32.291 6.702 1.00 57.16 92 GLY A C 1
ATOM 668 O O . GLY A 1 92 ? 15.937 -31.945 7.853 1.00 57.16 92 GLY A O 1
ATOM 669 N N . ALA A 1 93 ? 15.268 -32.254 5.738 1.00 53.88 93 ALA A N 1
ATOM 670 C CA . ALA A 1 93 ? 13.853 -32.056 6.062 1.00 53.88 93 ALA A CA 1
ATOM 671 C C . ALA A 1 93 ? 13.295 -33.325 6.745 1.00 53.88 93 ALA A C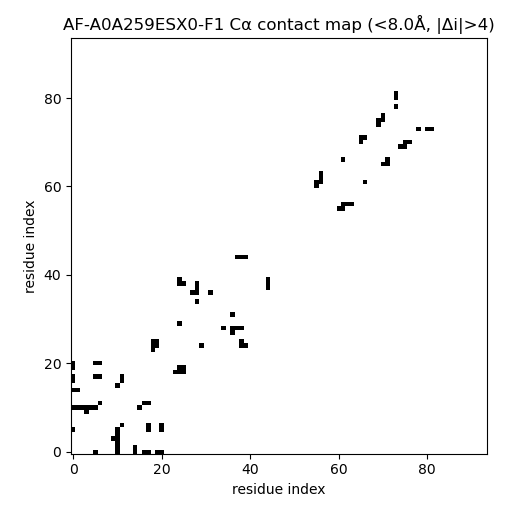 1
ATOM 673 O O . ALA A 1 93 ? 13.257 -34.390 6.125 1.00 53.88 93 ALA A O 1
ATOM 674 N N . LYS A 1 94 ? 12.939 -33.215 8.032 1.00 49.53 94 LYS A N 1
ATOM 675 C CA . LYS A 1 94 ? 12.141 -34.211 8.766 1.00 49.53 94 LYS A CA 1
ATOM 676 C C . LYS A 1 94 ? 10.657 -33.973 8.533 1.00 49.53 94 LYS A C 1
ATOM 678 O O . LYS A 1 94 ? 10.281 -32.783 8.445 1.00 49.53 94 LYS A O 1
#

Solvent-accessible surface area (backbone atoms only — not comparable to full-atom values): 6158 Å² total; per-residue (Å²): 111,64,95,48,62,86,91,35,69,71,28,40,76,73,61,40,82,41,43,64,83,72,76,40,67,56,66,68,36,74,68,34,88,81,62,78,47,80,76,79,59,69,70,63,50,52,52,54,49,52,52,55,49,51,55,32,38,74,67,68,53,62,79,62,84,60,73,76,49,68,46,53,81,61,40,57,96,85,50,74,77,81,74,80,72,75,75,75,77,66,88,83,78,128

Secondary structure (DSSP, 8-state):
--SSPTT-HHHHHHH---TTTTTPPPHHHHT-TTS-S--S-HHHHHHHHHHHHHHHHHTTSS-GGGSSSHHHHH-STTPPPPP-------TT--